Protein AF-A0A821YQR8-F1 (afdb_monomer_lite)

Structure (mmCIF, N/CA/C/O backbone):
data_AF-A0A821YQR8-F1
#
_entry.id   AF-A0A821YQR8-F1
#
loop_
_atom_site.group_PDB
_atom_site.id
_atom_site.type_symbol
_atom_site.label_atom_id
_atom_site.label_alt_id
_atom_site.label_comp_id
_atom_site.label_asym_id
_atom_site.label_entity_id
_atom_site.label_seq_id
_atom_site.pdbx_PDB_ins_code
_atom_site.Cartn_x
_atom_site.Cartn_y
_atom_site.Cartn_z
_atom_site.occupancy
_atom_site.B_iso_or_equiv
_atom_site.auth_seq_id
_atom_site.auth_comp_id
_atom_site.auth_asym_id
_atom_site.auth_atom_id
_atom_site.pdbx_PDB_model_num
ATOM 1 N N . HIS A 1 1 ? 21.385 -14.178 -15.690 1.00 45.41 1 HIS A N 1
ATOM 2 C CA . HIS A 1 1 ? 22.246 -13.675 -16.778 1.00 45.41 1 HIS A CA 1
ATOM 3 C C . HIS A 1 1 ? 21.347 -13.313 -17.947 1.00 45.41 1 HIS A C 1
ATOM 5 O O . HIS A 1 1 ? 20.712 -14.210 -18.484 1.00 45.41 1 HIS A O 1
ATOM 11 N N . ILE A 1 2 ? 21.224 -12.029 -18.285 1.00 50.75 2 ILE A N 1
ATOM 12 C CA . ILE A 1 2 ? 20.539 -11.609 -19.516 1.00 50.75 2 ILE A CA 1
ATOM 13 C C . ILE A 1 2 ? 21.566 -11.755 -20.643 1.00 50.75 2 ILE A C 1
ATOM 15 O O . ILE A 1 2 ? 22.680 -11.241 -20.524 1.00 50.75 2 ILE A O 1
ATOM 19 N N . ALA A 1 3 ? 21.244 -12.527 -21.680 1.00 57.28 3 ALA A N 1
ATOM 20 C CA . ALA A 1 3 ? 22.081 -12.617 -22.869 1.00 57.28 3 ALA A CA 1
ATOM 21 C C . ALA A 1 3 ? 21.984 -11.287 -23.634 1.00 57.28 3 ALA A C 1
ATOM 23 O O . ALA A 1 3 ? 20.886 -10.817 -23.905 1.00 57.28 3 ALA A O 1
ATOM 24 N N . MET A 1 4 ? 23.123 -10.675 -23.963 1.00 53.50 4 MET A N 1
ATOM 25 C CA . MET A 1 4 ? 23.176 -9.381 -24.668 1.00 53.50 4 MET A CA 1
ATOM 26 C C . MET A 1 4 ? 22.743 -9.472 -26.145 1.00 53.50 4 MET A C 1
ATOM 28 O O . MET A 1 4 ? 22.540 -8.448 -26.792 1.00 53.50 4 MET A O 1
ATOM 32 N N . ALA A 1 5 ? 22.601 -10.685 -26.690 1.00 60.66 5 ALA A N 1
ATOM 33 C CA . ALA A 1 5 ? 22.071 -10.908 -28.031 1.00 60.66 5 ALA A CA 1
ATOM 34 C C . ALA A 1 5 ? 20.536 -10.769 -28.019 1.00 60.66 5 ALA A C 1
ATOM 36 O O . ALA A 1 5 ? 19.869 -11.482 -27.272 1.00 60.66 5 ALA A O 1
ATOM 37 N N . GLY A 1 6 ? 19.995 -9.862 -28.841 1.00 62.94 6 GLY A N 1
ATOM 38 C CA . GLY A 1 6 ? 18.549 -9.624 -28.986 1.00 62.94 6 GLY A CA 1
ATOM 39 C C . GLY A 1 6 ? 18.014 -8.370 -28.286 1.00 62.94 6 GLY A C 1
ATOM 40 O O . GLY A 1 6 ? 16.824 -8.094 -28.365 1.00 62.94 6 GLY A O 1
ATOM 41 N N . LEU A 1 7 ? 18.863 -7.569 -27.628 1.00 64.69 7 LEU A N 1
ATOM 42 C CA . LEU A 1 7 ? 18.430 -6.323 -26.973 1.00 64.69 7 LEU A CA 1
ATOM 43 C C . LEU A 1 7 ? 17.851 -5.298 -27.975 1.00 64.69 7 LEU A C 1
ATOM 45 O O . LEU A 1 7 ? 16.924 -4.564 -27.644 1.00 64.69 7 LEU A O 1
ATOM 49 N N . SER A 1 8 ? 18.351 -5.297 -29.215 1.00 66.06 8 SER A N 1
ATOM 50 C CA . SER A 1 8 ? 17.858 -4.469 -30.328 1.00 66.06 8 SER A CA 1
ATOM 51 C C . SER A 1 8 ? 16.409 -4.753 -30.728 1.00 66.06 8 SER A C 1
ATOM 53 O O . SER A 1 8 ? 15.789 -3.916 -31.374 1.00 66.06 8 SER A O 1
ATOM 55 N N . ASP A 1 9 ? 15.865 -5.913 -30.350 1.00 72.75 9 ASP A N 1
ATOM 56 C CA . ASP A 1 9 ? 14.480 -6.282 -30.663 1.00 72.75 9 ASP A CA 1
ATOM 57 C C . ASP A 1 9 ? 13.486 -5.647 -29.672 1.00 72.75 9 ASP A C 1
ATOM 59 O O . ASP A 1 9 ? 12.287 -5.590 -29.940 1.00 72.75 9 ASP A O 1
ATOM 63 N N . TYR A 1 10 ? 13.983 -5.148 -28.531 1.00 68.56 10 TYR A N 1
ATOM 64 C CA . TYR A 1 10 ? 13.183 -4.558 -27.451 1.00 68.56 10 TYR A CA 1
ATOM 65 C C . TYR A 1 10 ? 13.400 -3.048 -27.282 1.00 68.56 10 TYR A C 1
ATOM 67 O O . TYR A 1 10 ? 12.554 -2.376 -26.692 1.00 68.56 10 TYR A O 1
ATOM 75 N N . PHE A 1 11 ? 14.504 -2.502 -27.802 1.00 72.12 11 PHE A N 1
ATOM 76 C CA . PHE A 1 11 ? 14.836 -1.077 -27.723 1.00 72.12 11 PHE A CA 1
ATOM 77 C C . PHE A 1 11 ? 15.171 -0.525 -29.107 1.00 72.12 11 PHE A C 1
ATOM 79 O O . PHE A 1 11 ? 15.885 -1.165 -29.877 1.00 72.12 11 PHE A O 1
ATOM 86 N N . SER A 1 12 ? 14.709 0.689 -29.411 1.00 73.25 12 SER A N 1
ATOM 87 C CA . SER A 1 12 ? 15.189 1.400 -30.597 1.00 73.25 12 SER A CA 1
ATOM 88 C C . SER A 1 12 ? 16.648 1.825 -30.410 1.00 73.25 12 SER A C 1
ATOM 90 O O . SER A 1 12 ? 17.0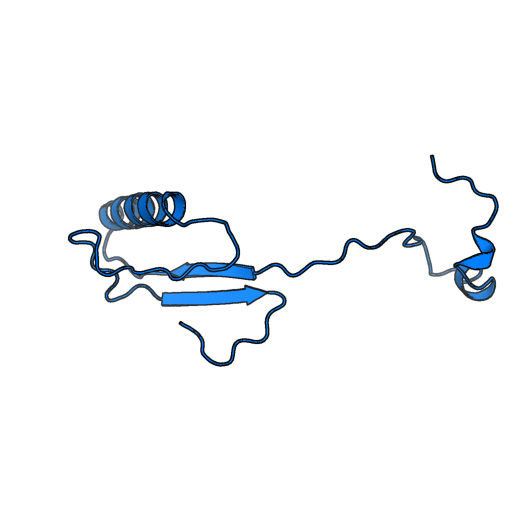62 2.178 -29.303 1.00 73.25 12 SER A O 1
ATOM 92 N N . ALA A 1 13 ? 17.425 1.823 -31.498 1.00 70.88 13 ALA A N 1
ATOM 93 C CA . ALA A 1 13 ? 18.808 2.307 -31.489 1.00 70.88 13 ALA A CA 1
ATOM 94 C C . ALA A 1 13 ? 18.890 3.752 -30.959 1.00 70.88 13 ALA A C 1
ATOM 96 O O . ALA A 1 13 ? 19.681 4.033 -30.065 1.00 70.88 13 ALA A O 1
ATOM 97 N N . ASP A 1 14 ? 17.967 4.616 -31.386 1.00 73.12 14 ASP A N 1
ATOM 98 C CA . ASP A 1 14 ? 17.855 6.006 -30.928 1.00 73.12 14 ASP A CA 1
ATOM 99 C C . ASP A 1 14 ? 17.683 6.137 -29.402 1.00 73.12 14 ASP A C 1
ATOM 101 O O . ASP A 1 14 ? 18.171 7.089 -28.794 1.00 73.12 14 ASP A O 1
ATOM 105 N N . ALA A 1 15 ? 17.005 5.182 -28.750 1.00 72.19 15 ALA A N 1
ATOM 106 C CA . ALA A 1 15 ? 16.845 5.189 -27.295 1.00 72.19 15 ALA A CA 1
ATOM 107 C C . ALA A 1 15 ? 18.153 4.843 -26.560 1.00 72.19 15 ALA A C 1
ATOM 109 O O . ALA A 1 15 ? 18.354 5.297 -25.434 1.00 72.19 15 ALA A O 1
ATOM 110 N N . LEU A 1 16 ? 19.041 4.071 -27.196 1.00 73.12 16 LEU A N 1
ATOM 111 C CA . LEU A 1 16 ? 20.372 3.726 -26.682 1.00 73.12 16 LEU A CA 1
ATOM 112 C C . LEU A 1 16 ? 21.410 4.820 -26.966 1.00 73.12 16 LEU A C 1
ATOM 114 O O . LEU A 1 16 ? 22.405 4.919 -26.254 1.00 73.12 16 LEU A O 1
ATOM 118 N N . GLU A 1 17 ? 21.172 5.649 -27.980 1.00 79.06 17 GLU A N 1
ATOM 119 C CA . GLU A 1 17 ? 22.045 6.764 -28.359 1.00 79.06 17 GLU A CA 1
ATOM 120 C C . GLU A 1 17 ? 21.761 8.057 -27.581 1.00 79.06 17 GLU A C 1
ATOM 122 O O . GLU A 1 17 ? 22.477 9.045 -27.740 1.00 79.06 17 GLU A O 1
ATOM 127 N N . ASN A 1 18 ? 20.749 8.073 -26.708 1.00 83.12 18 ASN A N 1
ATOM 128 C CA . ASN A 1 18 ? 20.448 9.235 -25.879 1.00 83.12 18 ASN A CA 1
ATOM 129 C C . ASN A 1 18 ? 21.541 9.441 -24.806 1.00 83.12 18 ASN A C 1
ATOM 131 O O . ASN A 1 18 ? 21.582 8.686 -23.832 1.00 83.12 18 ASN A O 1
ATOM 135 N N . PRO A 1 19 ? 22.369 10.503 -24.894 1.00 83.50 19 PRO A N 1
ATOM 136 C CA . PRO A 1 19 ? 23.489 10.713 -23.973 1.00 83.50 19 PRO A CA 1
ATOM 137 C C . PRO A 1 19 ? 23.043 11.067 -22.546 1.00 83.50 19 PRO A C 1
ATOM 139 O O . PRO A 1 19 ? 23.851 11.027 -21.622 1.00 83.50 19 PRO A O 1
ATOM 142 N N . ASN A 1 20 ? 21.766 11.417 -22.357 1.00 88.88 20 ASN A N 1
ATOM 143 C CA . ASN A 1 20 ? 21.183 11.720 -21.051 1.00 88.88 20 ASN A CA 1
ATOM 144 C C . ASN A 1 20 ? 20.551 10.486 -20.382 1.00 88.88 20 ASN A C 1
ATOM 146 O O . ASN A 1 20 ? 20.177 10.553 -19.210 1.00 88.88 20 ASN A O 1
ATOM 150 N N . ALA A 1 21 ? 20.401 9.368 -21.101 1.00 83.12 21 ALA A N 1
ATOM 151 C CA . ALA A 1 21 ? 19.876 8.127 -20.548 1.00 83.12 21 ALA A CA 1
ATOM 152 C C . ALA A 1 21 ? 21.010 7.303 -19.917 1.00 83.12 21 ALA A C 1
ATOM 154 O O . ALA A 1 21 ? 22.030 7.040 -20.543 1.00 83.12 21 ALA A O 1
ATOM 155 N N . THR A 1 22 ? 20.831 6.880 -18.663 1.00 86.19 22 THR A N 1
ATOM 156 C CA . THR A 1 22 ? 21.860 6.135 -17.907 1.00 86.19 22 THR A CA 1
ATOM 157 C C . THR A 1 22 ? 21.457 4.700 -17.564 1.00 86.19 22 THR A C 1
ATOM 159 O O . THR A 1 22 ? 22.307 3.912 -17.159 1.00 86.19 22 THR A O 1
ATOM 162 N N . HIS A 1 23 ? 20.176 4.345 -17.713 1.00 83.44 23 HIS A N 1
ATOM 163 C CA . HIS A 1 23 ? 19.619 3.053 -17.309 1.00 83.44 23 HIS A CA 1
ATOM 164 C C . HIS A 1 23 ? 18.595 2.552 -18.331 1.00 83.44 23 HIS A C 1
ATOM 166 O O . HIS A 1 23 ? 17.903 3.346 -18.966 1.00 83.44 23 HIS A O 1
ATOM 172 N N . VAL A 1 24 ? 18.465 1.227 -18.438 1.00 79.44 24 VAL A N 1
ATOM 173 C CA . VAL A 1 24 ? 17.498 0.550 -19.311 1.00 79.44 24 VAL A CA 1
ATOM 174 C C . VAL A 1 24 ? 16.632 -0.390 -18.475 1.00 79.44 24 VAL A C 1
ATOM 176 O O . VAL A 1 24 ? 17.150 -1.227 -17.733 1.00 79.44 24 VAL A O 1
ATOM 179 N N . VAL A 1 25 ? 15.308 -0.264 -18.599 1.00 83.62 25 VAL A N 1
ATOM 180 C CA . VAL A 1 25 ? 14.348 -1.169 -17.950 1.00 83.62 25 VAL A CA 1
ATOM 181 C C . VAL A 1 25 ? 14.217 -2.431 -18.798 1.00 83.62 25 VAL A C 1
ATOM 183 O O . VAL A 1 25 ? 13.705 -2.383 -19.910 1.00 83.62 25 VAL A O 1
ATOM 186 N N . THR A 1 26 ? 14.679 -3.567 -18.276 1.00 82.06 26 THR A N 1
ATOM 187 C CA . THR A 1 26 ? 14.677 -4.863 -18.987 1.00 82.06 26 THR A CA 1
ATOM 188 C C . THR A 1 26 ?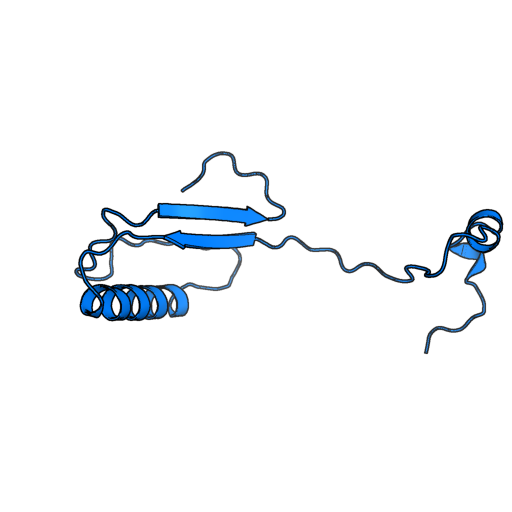 13.528 -5.785 -18.576 1.00 82.06 26 THR A C 1
ATOM 190 O O . THR A 1 26 ? 13.344 -6.849 -19.159 1.00 82.06 26 THR A O 1
ATOM 193 N N . GLY A 1 27 ? 12.735 -5.377 -17.586 1.00 81.75 27 GLY A N 1
ATOM 194 C CA . GLY A 1 27 ? 11.569 -6.111 -17.117 1.00 81.75 27 GLY A CA 1
ATOM 195 C C . GLY A 1 27 ? 10.716 -5.258 -16.186 1.00 81.75 27 GLY A C 1
ATOM 196 O O . GLY A 1 27 ? 11.231 -4.402 -15.468 1.00 81.75 27 GLY A O 1
ATOM 197 N N . ILE A 1 28 ? 9.406 -5.497 -16.211 1.00 85.94 28 ILE A N 1
ATOM 198 C CA . ILE A 1 28 ? 8.420 -4.833 -15.355 1.00 85.94 28 ILE A CA 1
ATOM 199 C C . ILE A 1 28 ? 7.569 -5.923 -14.712 1.00 85.94 28 ILE A C 1
ATOM 201 O O . ILE A 1 28 ? 7.032 -6.786 -15.407 1.00 85.94 28 ILE A O 1
ATOM 205 N N . MET A 1 29 ? 7.446 -5.882 -13.387 1.00 87.94 29 MET A N 1
ATOM 206 C CA . MET A 1 29 ? 6.494 -6.720 -12.669 1.00 87.94 29 MET A CA 1
ATOM 207 C C . MET A 1 29 ? 5.177 -5.966 -12.537 1.00 87.94 29 MET A C 1
ATOM 209 O O . MET A 1 29 ? 5.140 -4.863 -11.995 1.00 87.94 29 MET A O 1
ATOM 213 N N . TRP A 1 30 ? 4.108 -6.571 -13.042 1.00 86.88 30 TRP A N 1
ATOM 214 C CA . TRP A 1 30 ? 2.773 -5.991 -13.004 1.00 86.88 30 TRP A CA 1
ATOM 215 C C . TRP A 1 30 ? 2.022 -6.453 -11.761 1.00 86.88 30 TRP A C 1
ATOM 217 O O . TRP A 1 30 ? 2.063 -7.624 -11.390 1.00 86.88 30 TRP A O 1
ATOM 227 N N . GLY A 1 31 ? 1.321 -5.519 -11.136 1.00 85.44 31 GLY A N 1
ATOM 228 C CA . GLY A 1 31 ? 0.502 -5.755 -9.959 1.00 85.44 31 GLY A CA 1
ATOM 229 C C . GLY A 1 31 ? -0.144 -4.456 -9.499 1.00 85.44 31 GLY A C 1
ATOM 230 O O . GLY A 1 31 ? 0.188 -3.379 -9.995 1.00 85.44 31 GLY A O 1
ATOM 231 N N . ALA A 1 32 ? -1.062 -4.571 -8.549 1.00 84.50 32 ALA A N 1
ATOM 232 C CA . ALA A 1 32 ? -1.673 -3.437 -7.877 1.00 84.50 32 ALA A CA 1
ATOM 233 C C . ALA A 1 32 ? -1.458 -3.602 -6.378 1.00 84.50 32 ALA A C 1
ATOM 235 O O . ALA A 1 32 ? -1.733 -4.664 -5.821 1.00 84.50 32 ALA A O 1
ATOM 236 N N . ASN A 1 33 ? -0.963 -2.547 -5.741 1.00 83.88 33 ASN A N 1
ATOM 237 C CA . ASN A 1 33 ? -0.766 -2.511 -4.302 1.00 83.88 33 ASN A CA 1
ATOM 238 C C . ASN A 1 33 ? -1.659 -1.436 -3.696 1.00 83.88 33 ASN A C 1
ATOM 240 O O . ASN A 1 33 ? -1.858 -0.372 -4.288 1.00 83.88 33 ASN A O 1
ATOM 244 N N . VAL A 1 34 ? -2.156 -1.720 -2.498 1.00 83.19 34 VAL A N 1
ATOM 245 C CA . VAL A 1 34 ? -2.961 -0.803 -1.694 1.00 83.19 34 VAL A CA 1
ATOM 246 C C . VAL A 1 34 ? -2.382 -0.776 -0.297 1.00 83.19 34 VAL A C 1
ATOM 248 O O . VAL A 1 34 ? -2.128 -1.824 0.295 1.00 83.19 34 VAL A O 1
ATOM 251 N N . ALA A 1 35 ? -2.192 0.424 0.228 1.00 86.12 35 ALA A N 1
ATOM 252 C CA . ALA A 1 35 ? -1.892 0.668 1.621 1.00 86.12 35 ALA A CA 1
ATOM 253 C C . ALA A 1 35 ? -3.144 1.217 2.312 1.00 86.12 35 ALA A C 1
ATOM 255 O O . ALA A 1 35 ? -3.749 2.181 1.839 1.00 86.12 35 ALA A O 1
ATOM 256 N N . ALA A 1 36 ? -3.510 0.594 3.431 1.00 84.12 36 ALA A N 1
ATOM 257 C CA . ALA A 1 36 ? -4.528 1.095 4.341 1.00 84.12 36 ALA A CA 1
ATOM 258 C C . ALA A 1 36 ? -3.848 1.744 5.550 1.00 84.12 36 ALA A C 1
ATOM 260 O O . ALA A 1 36 ? -3.073 1.093 6.254 1.00 84.12 36 ALA A O 1
ATOM 261 N N . THR A 1 37 ? -4.146 3.017 5.779 1.00 87.62 37 THR A N 1
ATOM 262 C CA . THR A 1 37 ? -3.677 3.797 6.924 1.00 87.62 37 THR A CA 1
ATOM 263 C C . THR A 1 37 ? -4.807 3.914 7.935 1.00 87.62 37 THR A C 1
ATOM 265 O O . THR A 1 37 ? -5.934 4.228 7.562 1.00 87.62 37 THR A O 1
ATOM 268 N N . PHE A 1 38 ? -4.497 3.672 9.206 1.00 85.38 38 PHE A N 1
ATOM 269 C CA . PHE A 1 38 ? -5.443 3.732 10.316 1.00 85.38 38 PHE A CA 1
ATOM 270 C C . PHE A 1 38 ? -4.977 4.804 11.299 1.00 85.38 38 PHE A C 1
ATOM 272 O O . PHE A 1 38 ? -3.873 4.709 11.835 1.00 85.38 38 PHE A O 1
ATOM 279 N N . GLU A 1 39 ? -5.808 5.812 11.539 1.00 87.44 39 GLU A N 1
ATOM 280 C CA . GLU A 1 39 ? -5.486 6.965 12.380 1.00 87.44 39 GLU A CA 1
ATOM 281 C C . GLU A 1 39 ? -6.534 7.139 13.478 1.00 87.44 39 GLU A C 1
ATOM 283 O O . GLU A 1 39 ? -7.734 7.021 13.240 1.00 87.44 39 GLU A O 1
ATOM 288 N N . GLN A 1 40 ? -6.089 7.431 14.698 1.00 84.81 40 GLN A N 1
ATOM 289 C CA . GLN A 1 40 ? -6.973 7.741 15.816 1.00 84.81 40 GLN A CA 1
ATOM 290 C C . GLN A 1 40 ? -6.310 8.756 16.744 1.00 84.81 40 GLN A C 1
ATOM 292 O O . GLN A 1 40 ? -5.163 8.585 17.154 1.00 84.81 40 GLN A O 1
ATOM 297 N N . VAL A 1 41 ? -7.060 9.791 17.123 1.00 85.62 41 VAL A N 1
ATOM 298 C CA . VAL A 1 41 ? -6.646 10.735 18.168 1.00 85.62 41 VAL A CA 1
ATOM 299 C C . VAL A 1 41 ? -6.951 10.128 19.538 1.00 85.62 41 VAL A C 1
ATOM 301 O O . VAL A 1 41 ? -8.086 9.714 19.794 1.00 85.62 41 VAL A O 1
ATOM 304 N N . VAL A 1 42 ? -5.947 10.089 20.413 1.00 83.19 42 VAL A N 1
ATOM 305 C CA . VAL A 1 42 ? -6.035 9.561 21.785 1.00 83.19 42 VAL A CA 1
ATOM 306 C C . VAL A 1 42 ? -5.649 10.630 22.806 1.00 83.19 42 VAL A C 1
ATOM 308 O O . VAL A 1 42 ? -4.947 11.584 22.471 1.00 83.19 42 VAL A O 1
ATOM 311 N N . GLU A 1 43 ? -6.115 10.489 24.046 1.00 84.44 43 GLU A N 1
ATOM 312 C CA . GLU A 1 43 ? -5.926 11.505 25.091 1.00 84.44 43 GLU A CA 1
ATOM 313 C C . GLU A 1 43 ? -4.619 11.311 25.875 1.00 84.44 43 GLU A C 1
ATOM 315 O O . GLU A 1 43 ? -4.092 12.261 26.454 1.00 84.44 43 GLU A O 1
ATOM 320 N N . ASN A 1 44 ? -4.069 10.092 25.895 1.00 87.12 44 ASN A N 1
ATOM 321 C CA . ASN A 1 44 ? -2.852 9.755 26.637 1.00 87.12 44 ASN A CA 1
ATOM 322 C C . ASN A 1 44 ? -2.039 8.622 25.973 1.00 87.12 44 ASN A C 1
ATOM 324 O O . ASN A 1 44 ? -2.491 7.953 25.046 1.00 87.12 44 ASN A O 1
ATOM 328 N N . LEU A 1 45 ? -0.811 8.407 26.458 1.00 85.06 45 LEU A N 1
ATOM 329 C CA . LEU A 1 45 ? 0.122 7.409 25.912 1.00 85.06 45 LEU A CA 1
ATOM 330 C C . LEU A 1 45 ? -0.284 5.954 26.199 1.00 85.06 45 LEU A C 1
ATOM 332 O O . LEU A 1 45 ? 0.034 5.071 25.404 1.00 85.06 45 LEU A O 1
ATOM 336 N N . GLU A 1 46 ? -0.982 5.684 27.305 1.00 83.56 46 GLU A N 1
ATOM 337 C CA . GLU A 1 46 ? -1.463 4.329 27.618 1.00 83.56 46 GLU A CA 1
ATOM 338 C C . GLU A 1 46 ? -2.517 3.873 26.596 1.00 83.56 46 GLU A C 1
ATOM 340 O O . GLU A 1 46 ? -2.548 2.710 26.184 1.00 83.56 46 GLU A O 1
ATOM 345 N N . GLU A 1 47 ? -3.338 4.807 26.114 1.00 81.75 47 GLU A N 1
ATOM 346 C CA . GLU A 1 47 ? -4.300 4.567 25.042 1.00 81.75 47 GLU A CA 1
ATOM 347 C C . GLU A 1 47 ? -3.634 4.240 23.705 1.00 81.75 47 GLU A C 1
ATOM 349 O O . GLU A 1 47 ? -4.172 3.407 22.979 1.00 81.75 47 GLU A O 1
ATOM 354 N N . VAL A 1 48 ? -2.454 4.801 23.401 1.00 85.00 48 VAL A N 1
ATOM 355 C CA . VAL A 1 48 ? -1.701 4.472 22.174 1.00 85.00 48 VAL A CA 1
ATOM 356 C C . VAL A 1 48 ? -1.411 2.973 22.117 1.00 85.00 48 VAL A C 1
ATOM 358 O O . VAL A 1 48 ? -1.811 2.304 21.167 1.00 85.00 48 VAL A O 1
ATOM 361 N N . GLN A 1 49 ? -0.794 2.417 23.166 1.00 85.00 49 GLN A N 1
ATOM 362 C CA . GLN A 1 49 ? -0.442 0.991 23.206 1.00 85.00 49 GLN A CA 1
ATOM 363 C C . GLN A 1 49 ? -1.678 0.092 23.124 1.00 85.00 49 GLN A C 1
ATOM 365 O O . GLN A 1 49 ? -1.655 -0.969 22.497 1.00 85.00 49 GLN A O 1
ATOM 370 N N . LYS A 1 50 ? -2.779 0.525 23.743 1.0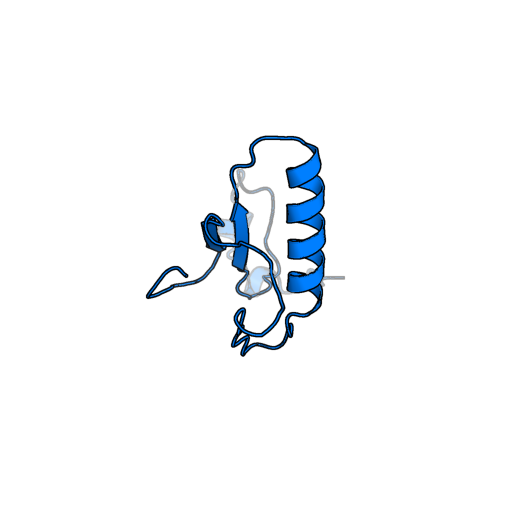0 83.69 50 LYS A N 1
ATOM 371 C CA . LYS A 1 50 ? -4.050 -0.194 23.709 1.00 83.69 50 LYS A CA 1
ATOM 372 C C . LYS A 1 50 ? -4.676 -0.187 22.309 1.00 83.69 50 LYS A C 1
ATOM 374 O O . LYS A 1 50 ? -5.193 -1.218 21.884 1.00 83.69 50 LYS A O 1
ATOM 379 N N . VAL A 1 51 ? -4.634 0.941 21.598 1.00 83.00 51 VAL A N 1
ATOM 380 C CA . VAL A 1 51 ? -5.139 1.064 20.220 1.00 83.00 51 VAL A CA 1
ATOM 381 C C . VAL A 1 51 ? -4.269 0.256 19.256 1.00 83.00 51 VAL A C 1
ATOM 383 O O . VAL A 1 51 ? -4.802 -0.554 18.500 1.00 83.00 51 VAL A O 1
ATOM 386 N N . GLU A 1 52 ? -2.943 0.386 19.333 1.00 84.75 52 GLU A N 1
ATOM 387 C CA . GLU A 1 52 ? -2.000 -0.352 18.482 1.00 84.75 52 GLU A CA 1
ATOM 388 C C . GLU A 1 52 ? -2.094 -1.868 18.679 1.00 84.75 52 GLU A C 1
ATOM 390 O O . GLU A 1 52 ? -2.174 -2.624 17.708 1.00 84.75 52 GLU A O 1
ATOM 395 N N . GLY A 1 53 ? -2.116 -2.329 19.934 1.00 83.62 53 GLY A N 1
ATOM 396 C CA . GLY A 1 53 ? -2.202 -3.752 20.257 1.00 83.62 53 GLY A CA 1
ATOM 397 C C . GLY A 1 53 ? -3.470 -4.389 19.692 1.00 83.62 53 GLY A C 1
ATOM 398 O O . GLY A 1 53 ? -3.425 -5.472 19.100 1.00 83.62 53 GLY A O 1
ATOM 399 N N . SER A 1 54 ? -4.592 -3.684 19.804 1.00 82.00 54 SER A N 1
ATOM 400 C CA . SER A 1 54 ? -5.877 -4.162 19.299 1.00 82.00 54 SER A CA 1
ATOM 401 C C . SER A 1 54 ? -5.983 -4.107 17.790 1.00 82.00 54 SER A C 1
ATOM 403 O O . SER A 1 54 ? -6.429 -5.085 17.189 1.00 82.00 54 SER A O 1
ATOM 405 N N . LEU A 1 55 ? -5.518 -3.025 17.162 1.00 83.19 55 LEU A N 1
ATOM 406 C CA . LEU A 1 55 ? -5.442 -2.946 15.707 1.00 83.19 55 LEU A CA 1
ATOM 407 C C . LEU A 1 55 ? -4.564 -4.078 15.158 1.00 83.19 55 LEU A C 1
ATOM 409 O O . LEU A 1 55 ? -4.963 -4.767 14.225 1.00 83.19 55 LEU A O 1
ATOM 413 N N . SER A 1 56 ? -3.421 -4.359 15.791 1.00 84.75 56 SER A N 1
ATOM 414 C CA . SER A 1 56 ? -2.546 -5.472 15.409 1.00 84.75 56 SER A CA 1
ATOM 415 C C . SER A 1 56 ? -3.244 -6.832 15.508 1.00 84.75 56 SER A C 1
ATOM 417 O O . SER A 1 56 ? -3.150 -7.645 14.587 1.00 84.75 56 SER A O 1
ATOM 419 N N . ALA A 1 57 ? -3.967 -7.094 16.602 1.00 82.50 57 ALA A N 1
ATOM 420 C CA . ALA A 1 57 ? -4.707 -8.344 16.789 1.00 82.50 57 ALA A CA 1
ATOM 421 C C . ALA A 1 57 ? -5.802 -8.535 15.727 1.00 82.50 57 ALA A C 1
ATOM 423 O O . ALA A 1 57 ? -6.025 -9.648 15.246 1.00 82.50 57 ALA A O 1
ATOM 424 N N . VAL A 1 58 ? -6.459 -7.442 15.341 1.00 78.38 58 VAL A N 1
ATOM 425 C CA . VAL A 1 58 ? -7.477 -7.417 14.294 1.00 78.38 58 VAL A CA 1
ATOM 426 C C . VAL A 1 58 ? -6.855 -7.660 12.916 1.00 78.38 58 VAL A C 1
ATOM 428 O O . VAL A 1 58 ? -7.271 -8.601 12.236 1.00 78.38 58 VAL A O 1
ATOM 431 N N . LEU A 1 59 ? -5.815 -6.908 12.540 1.00 79.25 59 LEU A N 1
ATOM 432 C CA . LEU A 1 59 ? -5.127 -7.037 11.249 1.00 79.25 59 LEU A CA 1
ATOM 433 C C . LEU A 1 59 ? -4.543 -8.439 11.037 1.00 79.25 59 LEU A C 1
ATOM 435 O O . LEU A 1 59 ? -4.665 -9.000 9.954 1.00 79.25 59 LEU A O 1
ATOM 439 N N . LYS A 1 60 ? -3.977 -9.056 12.082 1.00 81.19 60 LYS A N 1
ATOM 440 C CA . LYS A 1 60 ? -3.468 -10.440 12.021 1.00 81.19 60 LYS A CA 1
ATOM 441 C C . LYS A 1 60 ? -4.553 -11.483 11.770 1.00 81.19 60 LYS A C 1
ATOM 443 O O . LYS A 1 60 ? -4.236 -12.591 11.351 1.00 81.19 60 LYS A O 1
ATOM 448 N N . SER A 1 61 ? -5.809 -11.159 12.068 1.00 75.44 61 SER A N 1
ATOM 449 C CA . SER A 1 61 ? -6.935 -12.063 11.846 1.00 75.44 61 SER A CA 1
ATOM 450 C C . SER A 1 61 ? -7.607 -11.898 10.485 1.00 75.44 61 SER A C 1
ATOM 452 O O . SER A 1 61 ? -8.509 -12.671 10.171 1.00 75.44 61 SER A O 1
ATOM 454 N N . LEU A 1 62 ? -7.178 -10.918 9.683 1.00 70.88 62 LEU A N 1
ATOM 455 C CA . LEU A 1 62 ? -7.711 -10.705 8.345 1.00 70.88 62 LEU A CA 1
ATOM 456 C C . LEU A 1 62 ? -7.278 -11.831 7.394 1.00 70.88 62 LEU A C 1
ATOM 458 O O . LEU A 1 62 ? -6.088 -12.155 7.333 1.00 70.88 62 LEU A O 1
ATOM 462 N N . PRO A 1 63 ? -8.204 -12.409 6.611 1.00 64.75 63 PRO A N 1
ATOM 463 C CA . PRO A 1 63 ? -7.830 -13.305 5.529 1.00 64.75 63 PRO A CA 1
ATOM 464 C C . PRO A 1 63 ? -7.134 -12.502 4.421 1.00 64.75 63 PRO A C 1
ATOM 466 O O . PRO A 1 63 ? -7.688 -11.544 3.891 1.00 64.75 63 PRO A O 1
ATOM 469 N N . ILE A 1 64 ? -5.918 -12.910 4.052 1.00 61.28 64 ILE A N 1
ATOM 470 C CA . ILE A 1 64 ? -5.094 -12.247 3.020 1.00 61.28 64 ILE A CA 1
ATOM 471 C C . ILE A 1 64 ? -5.524 -12.671 1.588 1.00 61.28 64 ILE A C 1
ATOM 473 O O . ILE A 1 64 ? -4.928 -12.255 0.600 1.00 61.28 64 ILE A O 1
ATOM 477 N N . SER A 1 65 ? -6.573 -13.492 1.430 1.00 54.72 65 SER A N 1
ATOM 478 C CA . SER A 1 65 ? -7.073 -13.908 0.109 1.00 54.72 65 SER A CA 1
ATOM 479 C C . SER A 1 65 ? -8.129 -12.938 -0.429 1.00 54.72 65 SER A C 1
ATOM 481 O O . SER A 1 65 ? -8.998 -12.523 0.330 1.00 54.72 65 SER A O 1
ATOM 483 N N . GLY A 1 66 ? -8.067 -12.642 -1.733 1.00 49.41 66 GLY A N 1
ATOM 484 C CA . GLY A 1 66 ? -8.684 -11.520 -2.467 1.00 49.41 66 GLY A CA 1
ATOM 485 C C . GLY A 1 66 ? -10.201 -11.268 -2.415 1.00 49.41 66 GLY A C 1
ATOM 486 O O . GLY A 1 66 ? -10.696 -10.522 -3.248 1.00 49.41 66 GLY A O 1
ATOM 487 N N . GLU A 1 67 ? -10.930 -11.798 -1.438 1.00 50.34 67 GLU A N 1
ATOM 488 C CA . GLU A 1 67 ? -12.269 -11.339 -1.058 1.00 50.34 67 GLU A CA 1
ATOM 489 C C . GLU A 1 67 ? -12.305 -11.133 0.461 1.00 50.34 67 GLU A C 1
ATOM 491 O O . GLU A 1 67 ? -12.827 -11.941 1.230 1.00 50.34 67 GLU A O 1
ATOM 496 N N . ALA A 1 68 ? -11.705 -10.036 0.920 1.00 47.81 68 ALA A N 1
ATOM 497 C CA . ALA A 1 68 ? -11.762 -9.648 2.322 1.00 47.81 68 ALA A CA 1
ATOM 498 C C . ALA A 1 68 ? -13.090 -8.926 2.606 1.00 47.81 68 ALA A C 1
ATOM 500 O O . ALA A 1 68 ? -13.145 -7.701 2.689 1.00 47.81 68 ALA A O 1
ATOM 501 N N . LYS A 1 69 ? -14.185 -9.680 2.777 1.00 49.72 69 LYS A N 1
ATOM 502 C CA . LYS A 1 69 ? -15.350 -9.164 3.513 1.00 49.72 69 LYS A CA 1
ATOM 503 C C . LYS A 1 69 ? -14.984 -9.124 4.990 1.00 49.72 69 LYS A C 1
ATOM 505 O O . LYS A 1 69 ? -15.015 -10.136 5.685 1.00 49.72 69 LYS A O 1
ATOM 510 N N . PHE A 1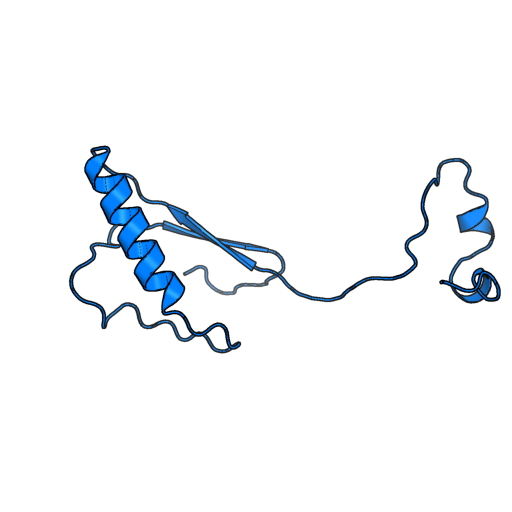 70 ? -14.564 -7.949 5.433 1.00 53.69 70 PHE A N 1
ATOM 511 C CA . PHE A 1 70 ? -14.148 -7.714 6.800 1.00 53.69 70 PHE A CA 1
ATOM 512 C C . PHE A 1 70 ? -15.343 -7.297 7.656 1.00 53.69 70 PHE A C 1
ATOM 514 O O . PHE A 1 70 ? -15.803 -6.161 7.587 1.00 53.69 70 PHE A O 1
ATOM 521 N N . ASP A 1 71 ? -15.858 -8.235 8.450 1.00 52.44 71 ASP A N 1
ATOM 522 C CA . ASP A 1 71 ? -16.910 -7.953 9.423 1.00 52.44 71 ASP A CA 1
ATOM 523 C C . ASP A 1 71 ? -16.289 -7.630 10.792 1.00 52.44 71 ASP A C 1
ATOM 525 O O . ASP A 1 71 ? -15.912 -8.514 11.567 1.00 52.44 71 ASP A O 1
ATOM 529 N N . LEU A 1 72 ? -16.153 -6.331 11.072 1.00 54.16 72 LEU A N 1
ATOM 530 C CA . LEU A 1 72 ? -15.676 -5.794 12.351 1.00 54.16 72 LEU A CA 1
ATOM 531 C C . LEU A 1 72 ? -16.662 -6.008 13.509 1.00 54.16 72 LEU A C 1
ATOM 533 O O . LEU A 1 72 ? -16.296 -5.773 14.660 1.00 54.16 72 LEU A O 1
ATOM 537 N N . GLN A 1 73 ? -17.901 -6.435 13.245 1.00 50.97 73 GLN A N 1
ATOM 538 C CA . GLN A 1 73 ? -18.969 -6.403 14.247 1.00 50.97 73 GLN A CA 1
ATOM 539 C C . GLN A 1 73 ? -18.866 -7.515 15.302 1.00 50.97 73 GLN A C 1
ATOM 541 O O . GLN A 1 73 ? -19.483 -7.405 16.358 1.00 50.97 73 GLN A O 1
ATOM 546 N N . ASN A 1 74 ? -18.068 -8.563 15.060 1.00 43.56 74 ASN A N 1
ATOM 547 C CA . ASN A 1 74 ? -18.052 -9.776 15.890 1.00 43.56 74 ASN A CA 1
ATOM 548 C C . ASN A 1 74 ? -16.864 -9.919 16.860 1.00 43.56 74 ASN A C 1
ATOM 550 O O . ASN A 1 74 ? -16.723 -10.965 17.494 1.00 43.56 74 ASN A O 1
ATOM 554 N N . LYS A 1 75 ? -16.000 -8.906 17.010 1.00 49.50 75 LYS A N 1
ATOM 555 C CA . LYS A 1 75 ? -14.948 -8.926 18.041 1.00 49.50 75 LYS A CA 1
ATOM 556 C C . LYS A 1 75 ? -15.193 -7.850 19.091 1.00 49.50 75 LYS A C 1
ATOM 558 O O . LYS A 1 75 ? -15.007 -6.661 18.861 1.00 49.50 75 LYS A O 1
ATOM 563 N N . ASP A 1 76 ? -15.628 -8.335 20.247 1.00 46.34 76 ASP A N 1
ATOM 564 C CA . ASP A 1 76 ? -15.878 -7.634 21.499 1.00 46.34 76 ASP A CA 1
ATOM 565 C C . ASP A 1 76 ? -15.052 -6.350 21.733 1.00 46.34 76 ASP A C 1
ATOM 567 O O . ASP A 1 76 ? -13.828 -6.366 21.855 1.00 46.34 76 ASP A O 1
ATOM 571 N N . LYS A 1 77 ? -15.783 -5.250 21.962 1.00 51.19 77 LYS A N 1
ATOM 572 C CA . LYS A 1 77 ? -15.415 -4.142 22.865 1.00 51.19 77 LYS A CA 1
ATOM 573 C C . LYS A 1 77 ? -14.181 -3.293 22.519 1.00 51.19 77 LYS A C 1
ATOM 575 O O . LYS A 1 77 ? -13.561 -2.750 23.436 1.00 51.19 77 LYS A O 1
ATOM 580 N N . PHE A 1 78 ? -13.864 -3.069 21.246 1.00 56.31 78 PHE A N 1
ATOM 581 C CA . PHE A 1 78 ? -12.960 -1.973 20.873 1.00 56.31 78 PHE A CA 1
ATOM 582 C C . PHE A 1 78 ? -13.717 -0.812 20.232 1.00 56.31 78 PHE A C 1
ATOM 584 O O . PHE A 1 78 ? -14.365 -0.958 19.201 1.00 56.31 78 PHE A O 1
ATOM 591 N N . LYS A 1 79 ? -13.649 0.360 20.879 1.00 57.69 79 LYS A N 1
ATOM 592 C CA . LYS A 1 79 ? -14.223 1.606 20.366 1.00 57.69 79 LYS A CA 1
ATOM 593 C C . LYS A 1 79 ? -13.368 2.114 19.207 1.00 57.69 79 LYS A C 1
ATOM 595 O O . LYS A 1 79 ? -12.533 2.992 19.391 1.00 57.69 79 LYS A O 1
ATOM 600 N N . PHE A 1 80 ? -13.612 1.581 18.017 1.00 62.72 80 PHE A N 1
ATOM 601 C CA . PHE A 1 80 ? -13.147 2.172 16.761 1.00 62.72 80 PHE A CA 1
ATOM 602 C C . PHE A 1 80 ? -13.976 3.403 16.352 1.00 62.72 80 PHE A C 1
ATOM 604 O O . PHE A 1 80 ? -13.812 3.904 15.251 1.00 62.72 80 PHE A O 1
ATOM 611 N N . GLU A 1 81 ? -14.839 3.924 17.236 1.00 60.75 81 GLU A N 1
ATOM 612 C CA . GLU A 1 81 ? -15.745 5.062 16.989 1.00 60.75 81 GLU A CA 1
ATOM 613 C C . GLU A 1 81 ? -15.046 6.331 16.456 1.00 60.75 81 GLU A C 1
ATOM 615 O O . GLU A 1 81 ? -15.719 7.225 15.953 1.00 60.75 81 GLU A O 1
ATOM 620 N N . LYS A 1 82 ? -13.713 6.430 16.565 1.00 71.00 82 LYS A N 1
ATOM 621 C CA . LYS A 1 82 ? -12.898 7.543 16.046 1.00 71.00 82 LYS A CA 1
ATOM 622 C C . LYS A 1 82 ? -11.720 7.090 15.172 1.00 71.00 82 LYS A C 1
ATOM 624 O O . LYS A 1 82 ? -10.764 7.845 15.017 1.00 71.00 82 LYS A O 1
ATOM 629 N N . LEU A 1 83 ? -11.745 5.858 14.667 1.00 77.38 83 LEU A N 1
ATOM 630 C CA . LEU A 1 83 ? -10.714 5.366 13.761 1.00 77.38 83 LEU A CA 1
ATOM 631 C C . LEU A 1 83 ? -11.009 5.880 12.352 1.00 77.38 83 LEU A C 1
ATOM 633 O O . LEU A 1 83 ? -12.019 5.516 11.757 1.00 77.38 83 LEU A O 1
ATOM 637 N N . GLN A 1 84 ? -10.125 6.712 11.823 1.00 82.06 84 GLN A N 1
ATOM 638 C CA . GLN A 1 84 ? -10.142 7.105 10.425 1.00 82.06 84 GLN A CA 1
ATOM 639 C C . GLN A 1 84 ? -9.335 6.093 9.611 1.00 82.06 84 GLN A C 1
ATOM 641 O O . GLN A 1 84 ? -8.215 5.739 9.985 1.00 82.06 84 GLN A O 1
ATOM 646 N N . ILE A 1 85 ? -9.900 5.638 8.493 1.00 83.00 85 ILE A N 1
ATOM 647 C CA . ILE A 1 85 ? -9.234 4.737 7.553 1.00 83.00 85 ILE A CA 1
ATOM 648 C C . ILE A 1 85 ? -9.014 5.499 6.251 1.00 83.00 85 ILE A C 1
ATOM 650 O O . ILE A 1 85 ? -9.932 6.110 5.717 1.00 83.00 85 ILE A O 1
ATOM 654 N N . SER A 1 86 ? -7.789 5.462 5.739 1.00 84.62 86 SER A N 1
ATOM 655 C CA . SER A 1 86 ? -7.447 6.037 4.438 1.00 84.62 86 SER A CA 1
ATOM 656 C C . SER A 1 86 ? -6.817 4.969 3.557 1.00 84.62 86 SER A C 1
ATOM 658 O O . SER A 1 86 ? -5.877 4.294 3.974 1.00 84.62 86 SER A O 1
ATOM 660 N N . LEU A 1 87 ? -7.312 4.822 2.330 1.00 85.12 87 LEU A N 1
ATOM 661 C CA . LEU A 1 87 ? -6.755 3.903 1.339 1.00 85.12 87 LEU A CA 1
ATOM 662 C C . LEU A 1 87 ? -5.938 4.680 0.305 1.00 85.12 87 LEU A C 1
ATOM 664 O O . LEU A 1 87 ? -6.386 5.690 -0.232 1.00 85.12 87 LEU A O 1
ATOM 668 N N . SER A 1 88 ? -4.737 4.196 0.004 1.00 86.31 88 SER A N 1
ATOM 669 C CA . SER A 1 88 ? -3.862 4.769 -1.021 1.00 86.31 88 SER A CA 1
ATOM 670 C C . SER A 1 88 ? -3.236 3.665 -1.864 1.00 86.31 88 SER A C 1
ATOM 672 O O . SER A 1 88 ? -2.932 2.588 -1.357 1.00 86.31 88 SER A O 1
ATOM 674 N N . GLY A 1 89 ? -3.043 3.903 -3.160 1.00 84.81 89 GLY A N 1
ATOM 675 C CA . GLY A 1 89 ? -2.401 2.929 -4.040 1.00 84.81 89 GLY A CA 1
ATOM 676 C C . GLY A 1 89 ? -3.033 2.851 -5.420 1.00 84.81 89 GLY A C 1
ATOM 677 O O . GLY A 1 89 ? -3.696 3.778 -5.880 1.00 84.81 89 GLY A O 1
ATOM 678 N N . ASN A 1 90 ? -2.800 1.732 -6.100 1.00 83.00 90 ASN A N 1
ATOM 679 C CA . ASN A 1 90 ? -3.213 1.519 -7.484 1.00 83.00 90 ASN A CA 1
ATOM 680 C C . ASN A 1 90 ? -4.633 0.943 -7.566 1.00 83.00 90 ASN A C 1
ATOM 682 O O . ASN A 1 90 ? -4.829 -0.147 -8.098 1.00 83.00 90 ASN A O 1
ATOM 686 N N . ILE A 1 91 ? -5.611 1.665 -7.015 1.00 77.50 91 ILE A N 1
ATOM 687 C CA . ILE A 1 91 ? -7.025 1.275 -7.024 1.00 77.50 91 ILE A CA 1
ATOM 688 C C . ILE A 1 91 ? -7.928 2.424 -7.443 1.00 77.50 91 ILE A C 1
ATOM 690 O O . ILE A 1 91 ? -7.672 3.586 -7.138 1.00 77.50 91 ILE A O 1
ATOM 694 N N . LEU A 1 92 ? -9.008 2.063 -8.126 1.00 77.44 92 LEU A N 1
ATOM 695 C CA . LEU A 1 92 ? -10.179 2.906 -8.300 1.00 77.44 92 LEU A CA 1
ATOM 696 C C . LEU A 1 92 ? -11.198 2.404 -7.283 1.00 77.44 92 LEU A C 1
ATOM 698 O O . LEU A 1 92 ? -11.572 1.233 -7.325 1.00 77.44 92 LEU A O 1
ATOM 702 N N . ILE A 1 93 ? -11.561 3.255 -6.330 1.00 70.44 93 ILE A N 1
ATOM 703 C CA . ILE A 1 93 ? -12.524 2.918 -5.283 1.00 70.44 93 ILE A CA 1
ATOM 704 C C . ILE A 1 93 ? -13.745 3.787 -5.509 1.00 70.44 93 ILE A C 1
ATOM 706 O O . ILE A 1 93 ? -13.612 5.009 -5.571 1.00 70.44 93 ILE A O 1
ATOM 710 N N . ASP A 1 94 ? -14.905 3.154 -5.630 1.00 69.69 94 ASP A N 1
ATOM 711 C CA . ASP A 1 94 ? -16.164 3.877 -5.797 1.00 69.69 94 ASP A CA 1
ATOM 712 C C . ASP A 1 94 ? -16.574 4.572 -4.488 1.00 69.69 94 ASP A C 1
ATOM 714 O O . ASP A 1 94 ? -17.081 5.691 -4.515 1.00 69.69 94 ASP A O 1
ATOM 718 N N . GLU A 1 95 ? -16.279 3.954 -3.337 1.00 65.88 95 GLU A N 1
ATOM 719 C CA . GLU A 1 95 ? -16.535 4.508 -2.004 1.00 65.88 95 GLU A CA 1
ATOM 720 C C . GLU A 1 95 ? -15.369 4.202 -1.051 1.00 65.88 95 GLU A C 1
ATOM 722 O O . GLU A 1 95 ? -14.910 3.063 -0.948 1.00 65.88 95 GLU A O 1
ATOM 727 N N . CYS A 1 96 ? -14.870 5.229 -0.356 1.00 62.88 96 CYS A N 1
ATOM 728 C CA . CYS A 1 96 ? -13.873 5.056 0.701 1.00 62.88 96 CYS A CA 1
ATOM 729 C C . CYS A 1 96 ? -14.564 4.517 1.970 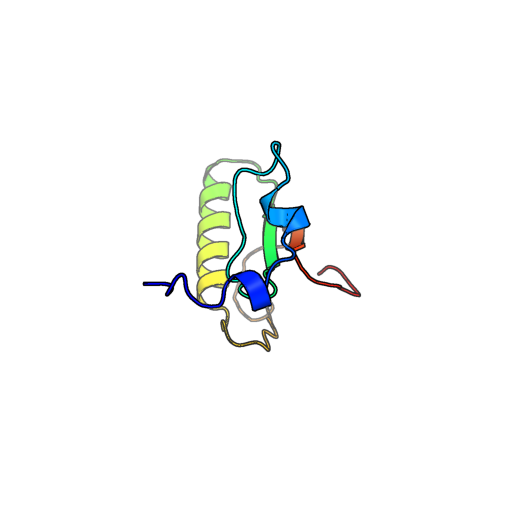1.00 62.88 96 CYS A C 1
ATOM 731 O O . CYS A 1 96 ? -15.617 5.056 2.320 1.00 62.88 96 CYS A O 1
ATOM 733 N N . PRO A 1 97 ? -14.007 3.481 2.630 1.00 59.84 97 PRO A N 1
ATOM 734 C CA . PRO A 1 97 ? -14.576 2.904 3.849 1.00 59.84 97 PRO A CA 1
ATOM 735 C C . PRO A 1 97 ? -14.571 3.860 5.046 1.00 59.84 97 PRO A C 1
ATOM 737 O O . PRO A 1 97 ? -13.733 4.792 5.070 1.00 59.84 97 PRO A O 1
#

Radius of gyration: 23.13 Å; chains: 1; bounding box: 42×26×59 Å

Organism: NCBI:txid392032

Foldseek 3Di:
DDDPPCVCVVDPPVVVPPPPDDDDDPDDDDDKDKDKDKDADDDDDVVVCVVVVVVVVQVVPFDPDDDGPDDPPPDPDDCCVGIDIDMDIDDDDPDDD

InterPro domains:
  IPR052090 Cytolytic pore-forming toxin [PTHR31594] (14-89)

Sequence (97 aa):
HIAMAGLSDYFSADALENPNATHVVTGIMWGANVAATFEQVVENLEEVQKVEGSLSAVLKSLPISGEAKFDLQNKDKFKFEKLQISLSGNILIDECP

pLDDT: mean 73.37, std 13.2, range [43.56, 88.88]

Secondary structure (DSSP, 8-state):
---STTGGGTS-HHHHS-TT-------------EEEEEE---SSHHHHHHHHHHHHHHHTTS--SS-----GGGSTT---TT-EEEEEES---S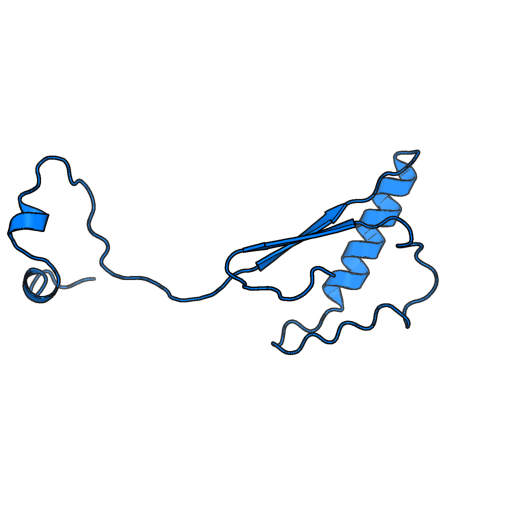S--